Protein AF-A0ABD4RCP4-F1 (afdb_monomer_lite)

pLDDT: mean 74.25, std 14.75, range [43.41, 89.56]

Foldseek 3Di:
DDDPPPPDDPVPDDDQQQQFADADCPALCVQAPQWQDDPPDGIHGVPRDRNDVDDQADADPVRGRPGHPRRDGPPPPD

Radius of gyration: 16.85 Å; chains: 1; bounding box: 60×23×37 Å

Secondary structure (DSSP, 8-state):
-------PPP-SSPPP----B---TTSGGGG-TTEE--TTS-BEETTS-TT-S--SEEE-TTS-EEEETT--------

Sequence (78 aa):
MTTLHIREIPTDGAPPICAGRSISDDDLCASCQHLDYRPGHLSACLLSGCGRDDWPSELDANGYSVACSSYEREKSLD

Structure (mmCIF, N/CA/C/O backbone):
data_AF-A0ABD4RCP4-F1
#
_entry.id   AF-A0ABD4RCP4-F1
#
loop_
_atom_site.group_PDB
_atom_site.id
_atom_site.type_symbol
_atom_site.label_atom_id
_atom_site.label_alt_id
_atom_site.label_comp_id
_atom_site.label_asym_id
_atom_site.label_entity_id
_atom_site.label_seq_id
_atom_site.pdbx_PDB_ins_code
_atom_site.Cartn_x
_atom_site.Cartn_y
_atom_site.Cartn_z
_atom_site.occupancy
_atom_site.B_iso_or_equiv
_atom_site.auth_seq_id
_atom_site.auth_comp_id
_atom_site.auth_asym_id
_atom_site.auth_atom_id
_atom_site.pdbx_PDB_model_num
ATOM 1 N N . MET A 1 1 ? 40.648 -0.334 -20.735 1.00 43.62 1 MET A N 1
ATOM 2 C CA . MET A 1 1 ? 39.220 -0.612 -20.479 1.00 43.62 1 MET A CA 1
ATOM 3 C C . MET A 1 1 ? 39.131 -1.152 -19.067 1.00 43.62 1 MET A C 1
ATOM 5 O O . MET A 1 1 ? 39.534 -2.282 -18.839 1.00 43.62 1 MET A O 1
ATOM 9 N N . THR A 1 2 ? 38.766 -0.309 -18.105 1.00 43.41 2 THR A N 1
ATOM 10 C CA . THR A 1 2 ? 38.728 -0.702 -16.691 1.00 43.41 2 THR A CA 1
ATOM 11 C C . THR A 1 2 ? 37.352 -1.286 -16.407 1.00 43.41 2 THR A C 1
ATOM 13 O O . THR A 1 2 ? 36.362 -0.562 -16.440 1.00 43.41 2 THR A O 1
ATOM 16 N N . THR A 1 3 ? 37.284 -2.599 -16.199 1.00 55.88 3 THR A N 1
ATOM 17 C CA . THR A 1 3 ? 36.058 -3.297 -15.799 1.00 55.88 3 THR A CA 1
ATOM 18 C C . THR A 1 3 ? 35.628 -2.790 -14.427 1.00 55.88 3 THR A C 1
ATOM 20 O O . THR A 1 3 ? 36.356 -2.939 -13.445 1.00 55.88 3 THR A O 1
ATOM 23 N N . LEU A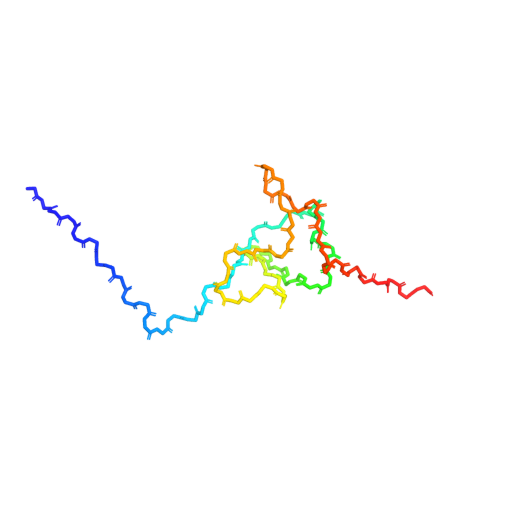 1 4 ? 34.457 -2.155 -14.365 1.00 55.38 4 LEU A N 1
ATOM 24 C CA . LEU A 1 4 ? 33.844 -1.717 -13.118 1.00 55.38 4 LEU A CA 1
ATOM 25 C C . LEU A 1 4 ? 33.323 -2.967 -12.391 1.00 55.38 4 LEU A C 1
ATOM 27 O O . LEU A 1 4 ? 32.261 -3.488 -12.719 1.00 55.38 4 LEU A O 1
ATOM 31 N N . HIS A 1 5 ? 34.092 -3.491 -11.438 1.00 54.34 5 HIS A N 1
ATOM 32 C CA . HIS A 1 5 ? 33.601 -4.533 -10.542 1.00 54.34 5 HIS A CA 1
ATOM 33 C C . HIS A 1 5 ? 32.643 -3.892 -9.538 1.00 54.34 5 HIS A C 1
ATOM 35 O O . HIS A 1 5 ? 33.072 -3.290 -8.553 1.00 54.34 5 HIS A O 1
ATOM 41 N N . ILE A 1 6 ? 31.343 -4.003 -9.807 1.00 62.22 6 ILE A N 1
ATOM 42 C CA . ILE A 1 6 ? 30.304 -3.739 -8.813 1.00 62.22 6 ILE A CA 1
ATOM 43 C C . ILE A 1 6 ? 30.531 -4.761 -7.699 1.00 62.22 6 ILE A C 1
ATOM 45 O O . ILE A 1 6 ? 30.347 -5.960 -7.893 1.00 62.22 6 ILE A O 1
ATOM 49 N N . ARG A 1 7 ? 31.030 -4.297 -6.553 1.00 53.62 7 ARG A N 1
ATOM 50 C CA . ARG A 1 7 ? 31.100 -5.113 -5.344 1.00 53.62 7 ARG A CA 1
ATOM 51 C C . ARG A 1 7 ? 29.667 -5.331 -4.876 1.00 53.62 7 ARG A C 1
ATOM 53 O O . ARG A 1 7 ? 29.044 -4.391 -4.391 1.00 53.62 7 ARG A O 1
ATOM 60 N N . GLU A 1 8 ? 29.154 -6.541 -5.051 1.00 56.53 8 GLU A N 1
ATOM 61 C CA . GLU A 1 8 ? 27.930 -6.973 -4.382 1.00 56.53 8 GLU A CA 1
ATOM 62 C C . GLU A 1 8 ? 28.153 -6.846 -2.868 1.00 56.53 8 GLU A C 1
ATOM 64 O O . GLU A 1 8 ? 29.121 -7.376 -2.315 1.00 56.53 8 GLU A O 1
ATOM 69 N N . ILE A 1 9 ? 27.320 -6.034 -2.217 1.00 61.50 9 ILE A N 1
ATOM 70 C CA . ILE A 1 9 ? 27.399 -5.778 -0.779 1.00 61.50 9 ILE A CA 1
ATOM 71 C C . ILE A 1 9 ? 26.838 -7.020 -0.067 1.00 61.50 9 ILE A C 1
ATOM 73 O O . ILE A 1 9 ? 25.703 -7.397 -0.358 1.00 61.50 9 ILE A O 1
ATOM 77 N N . PRO A 1 10 ? 27.574 -7.654 0.866 1.00 51.03 10 PRO A N 1
ATOM 78 C CA . PRO A 1 10 ? 27.057 -8.785 1.632 1.00 51.03 10 PRO A CA 1
ATOM 79 C C . PRO A 1 10 ? 25.893 -8.316 2.516 1.00 51.03 10 PRO A C 1
ATOM 81 O O . PRO A 1 10 ? 26.082 -7.472 3.391 1.00 51.03 10 PRO A O 1
ATOM 84 N N . THR A 1 11 ? 24.686 -8.843 2.306 1.00 58.41 11 THR A N 1
ATOM 85 C CA . THR A 1 11 ? 23.471 -8.500 3.071 1.00 58.41 11 THR A CA 1
ATOM 86 C C . THR A 1 11 ? 23.388 -9.240 4.411 1.00 58.41 11 THR A C 1
ATOM 88 O O . THR A 1 11 ? 22.317 -9.687 4.810 1.00 58.41 11 THR A O 1
ATOM 91 N N . ASP A 1 12 ? 24.503 -9.387 5.125 1.00 58.66 12 ASP A N 1
ATOM 92 C CA . ASP A 1 12 ? 24.601 -10.238 6.324 1.00 58.66 12 ASP A CA 1
ATOM 93 C C . ASP A 1 12 ? 24.210 -9.493 7.622 1.00 58.66 12 ASP A C 1
ATOM 95 O O . ASP A 1 12 ? 24.852 -9.602 8.664 1.00 58.66 12 ASP A O 1
ATOM 99 N N . GLY A 1 13 ? 23.159 -8.668 7.549 1.00 54.41 13 GLY A N 1
ATOM 100 C CA . GLY A 1 13 ? 22.695 -7.853 8.681 1.00 54.41 13 GLY A CA 1
ATOM 101 C C . GLY A 1 13 ? 21.930 -6.576 8.328 1.00 54.41 13 GLY A C 1
ATOM 102 O O . GLY A 1 13 ? 21.678 -5.760 9.215 1.00 54.41 13 GLY A O 1
ATOM 103 N N . ALA A 1 14 ? 21.559 -6.366 7.060 1.00 51.72 14 ALA A N 1
ATOM 104 C CA . ALA A 1 14 ? 20.625 -5.296 6.727 1.00 51.72 14 ALA A CA 1
ATOM 105 C C . ALA A 1 14 ? 19.257 -5.638 7.348 1.00 51.72 14 ALA A C 1
ATOM 107 O O . ALA A 1 14 ? 18.796 -6.770 7.165 1.00 51.72 14 ALA A O 1
ATOM 108 N N . PRO A 1 15 ? 18.606 -4.713 8.085 1.00 52.22 15 PRO A N 1
ATOM 109 C CA . PRO A 1 15 ? 17.233 -4.933 8.507 1.00 52.22 15 PRO A CA 1
ATOM 110 C C . PRO A 1 15 ? 16.421 -5.270 7.255 1.00 52.22 15 PRO A C 1
ATOM 112 O O . PRO A 1 15 ? 16.681 -4.678 6.200 1.00 52.22 15 PRO A O 1
ATOM 115 N N . PRO A 1 16 ? 15.507 -6.249 7.333 1.00 54.47 16 PRO A N 1
ATOM 116 C CA . PRO A 1 16 ? 14.756 -6.683 6.170 1.00 54.47 16 PRO A CA 1
ATOM 117 C C . PRO A 1 16 ? 14.161 -5.448 5.499 1.00 54.47 16 PRO A C 1
ATOM 119 O O . PRO A 1 16 ? 13.549 -4.615 6.170 1.00 54.47 16 PRO A O 1
ATOM 122 N N . ILE A 1 17 ? 14.429 -5.292 4.201 1.00 55.75 17 ILE A N 1
ATOM 123 C CA . ILE A 1 17 ? 13.913 -4.172 3.419 1.00 55.75 17 ILE A CA 1
ATOM 124 C C . ILE A 1 17 ? 12.395 -4.330 3.475 1.00 55.75 17 ILE A C 1
ATOM 126 O O . ILE A 1 17 ? 11.830 -5.242 2.873 1.00 55.75 17 ILE A O 1
ATOM 130 N N . CYS A 1 18 ? 11.738 -3.551 4.328 1.00 61.22 18 CYS A N 1
ATOM 131 C CA . CYS A 1 18 ? 10.292 -3.614 4.439 1.00 61.22 18 CYS A CA 1
ATOM 132 C C . CYS A 1 18 ? 9.744 -3.044 3.129 1.00 61.22 18 CYS A C 1
ATOM 134 O O . CYS A 1 18 ? 10.189 -1.971 2.712 1.00 61.22 18 CYS A O 1
ATOM 136 N N . ALA A 1 19 ? 8.842 -3.768 2.460 1.00 66.81 19 ALA A N 1
ATOM 137 C CA . ALA A 1 19 ? 8.251 -3.327 1.203 1.00 66.81 19 ALA A CA 1
ATOM 138 C C . ALA A 1 19 ? 7.452 -2.040 1.435 1.00 66.81 19 ALA A C 1
ATOM 140 O O . ALA A 1 19 ? 6.293 -2.054 1.852 1.00 66.81 19 ALA A O 1
ATOM 141 N N . GLY A 1 20 ? 8.127 -0.913 1.232 1.00 76.81 20 GLY A N 1
ATOM 142 C CA . GLY A 1 20 ? 7.529 0.404 1.229 1.00 76.81 20 GLY A CA 1
ATOM 143 C C . GLY A 1 20 ? 7.074 0.747 -0.182 1.00 76.81 20 GLY A C 1
ATOM 144 O O . GLY A 1 20 ? 7.778 0.457 -1.148 1.00 76.81 20 GLY A O 1
ATOM 145 N N . ARG A 1 21 ? 5.924 1.405 -0.312 1.00 81.50 21 ARG A N 1
ATOM 146 C CA . ARG A 1 21 ? 5.422 1.901 -1.598 1.00 81.50 21 ARG A CA 1
ATOM 147 C C . ARG A 1 21 ? 4.991 3.356 -1.510 1.00 81.50 21 ARG A C 1
ATOM 149 O O . ARG A 1 21 ? 4.645 3.861 -0.443 1.00 81.50 21 ARG A O 1
ATOM 156 N N . SER A 1 22 ? 5.010 4.032 -2.652 1.00 85.44 22 SER A N 1
ATOM 157 C CA . SER A 1 22 ? 4.271 5.283 -2.794 1.00 85.44 22 SER A CA 1
ATOM 158 C C . SER A 1 22 ? 2.777 4.945 -2.798 1.00 85.44 22 SER A C 1
ATOM 160 O O . SER A 1 22 ? 2.354 4.040 -3.512 1.00 85.44 22 SER A O 1
ATOM 162 N N . ILE A 1 23 ? 2.015 5.616 -1.938 1.00 84.56 23 ILE A N 1
ATOM 163 C CA . ILE A 1 23 ? 0.556 5.525 -1.819 1.00 84.56 23 ILE A CA 1
ATOM 164 C C . ILE A 1 23 ? 0.004 6.861 -2.306 1.00 84.56 23 ILE A C 1
ATOM 166 O O . ILE A 1 23 ? 0.517 7.908 -1.907 1.00 84.56 23 ILE A O 1
ATOM 170 N N . SER A 1 24 ? -1.022 6.815 -3.147 1.00 86.31 24 SER A N 1
ATOM 171 C CA . SER A 1 24 ? -1.810 7.993 -3.521 1.00 86.31 24 SER A CA 1
ATOM 172 C C . SER A 1 24 ? -3.024 8.147 -2.593 1.00 86.31 24 SER A C 1
ATOM 174 O O . SER A 1 24 ? -3.400 7.192 -1.931 1.00 86.31 24 SER A O 1
ATOM 176 N N . ASP A 1 25 ? -3.671 9.308 -2.515 1.00 86.00 25 ASP A N 1
ATOM 177 C CA . ASP A 1 25 ? -4.845 9.489 -1.634 1.00 86.00 25 ASP A CA 1
ATOM 178 C C . ASP A 1 25 ? -6.091 8.713 -2.115 1.00 86.00 25 ASP A C 1
ATOM 180 O O . ASP A 1 25 ? -6.994 8.415 -1.332 1.00 86.00 25 ASP A O 1
ATOM 184 N N . ASP A 1 26 ? -6.147 8.377 -3.406 1.00 86.69 26 ASP A N 1
ATOM 185 C CA . ASP A 1 26 ? -7.197 7.574 -4.046 1.00 86.69 26 ASP A CA 1
ATOM 186 C C . ASP A 1 26 ? -6.926 6.061 -4.008 1.00 86.69 26 ASP A C 1
ATOM 188 O O . ASP A 1 26 ? -7.779 5.265 -4.403 1.00 86.69 26 ASP A O 1
ATOM 192 N N . ASP A 1 27 ? -5.767 5.645 -3.496 1.00 87.88 27 ASP A N 1
ATOM 193 C CA . ASP A 1 27 ? -5.455 4.239 -3.262 1.00 87.88 27 ASP A CA 1
ATOM 194 C C . ASP A 1 27 ? -6.400 3.664 -2.194 1.00 87.88 27 ASP A C 1
ATOM 196 O O . ASP A 1 27 ? -6.596 4.269 -1.138 1.00 87.88 27 ASP A O 1
ATOM 200 N N . LEU A 1 28 ? -6.933 2.450 -2.387 1.00 88.12 28 LEU A N 1
ATOM 201 C CA . LEU A 1 28 ? -7.798 1.824 -1.373 1.00 88.12 28 LEU A CA 1
ATOM 202 C C . LEU A 1 28 ? -7.099 1.781 -0.004 1.00 88.12 28 LEU A C 1
ATOM 204 O O . LEU A 1 28 ? -7.685 2.136 1.017 1.00 88.12 28 LEU A O 1
ATOM 208 N N . CYS A 1 29 ? -5.818 1.400 0.014 1.00 88.00 29 CYS A N 1
ATOM 209 C CA . CYS A 1 29 ? -5.020 1.328 1.234 1.00 88.00 29 CYS A CA 1
ATOM 210 C C . CYS A 1 29 ? -4.670 2.691 1.852 1.00 88.00 29 CYS A C 1
ATOM 212 O O . CYS A 1 29 ? -4.249 2.692 3.005 1.00 88.00 29 CYS A O 1
ATOM 214 N N . ALA A 1 30 ? -4.871 3.819 1.158 1.00 89.56 30 ALA A N 1
ATOM 215 C CA . ALA A 1 30 ? -4.604 5.169 1.674 1.00 89.56 30 ALA A CA 1
ATOM 216 C C . ALA A 1 30 ? -5.413 5.497 2.938 1.00 89.56 30 ALA A C 1
ATOM 218 O O . ALA A 1 30 ? -4.981 6.259 3.795 1.00 89.56 30 ALA A O 1
ATOM 219 N N . SER A 1 31 ? -6.589 4.879 3.059 1.00 88.50 31 SER A N 1
ATOM 220 C CA . SER A 1 31 ? -7.521 5.053 4.178 1.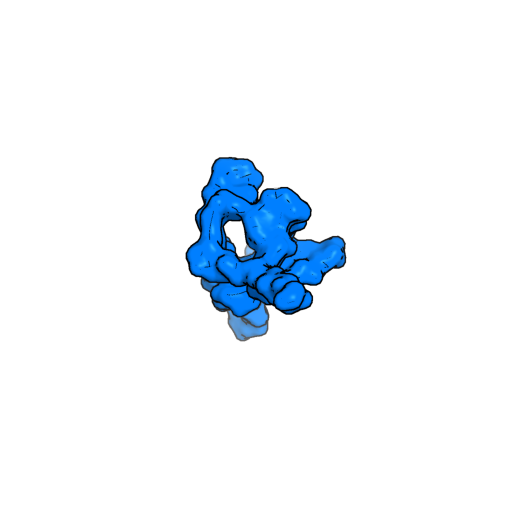00 88.50 31 SER A CA 1
ATOM 221 C C . SER A 1 31 ? -7.580 3.845 5.124 1.00 88.50 31 SER A C 1
ATOM 223 O O . SER A 1 31 ? -8.503 3.735 5.931 1.00 88.50 31 SER A O 1
ATOM 225 N N . CYS A 1 32 ? -6.635 2.909 5.002 1.00 88.25 32 CYS A N 1
ATOM 226 C CA . CYS A 1 32 ? -6.562 1.721 5.848 1.00 88.25 32 CYS A CA 1
ATOM 227 C C . CYS A 1 32 ? -5.860 2.037 7.178 1.00 88.25 32 CYS A C 1
ATOM 229 O O . CYS A 1 32 ? -4.811 2.675 7.189 1.00 88.25 32 CYS A O 1
ATOM 231 N N . GLN A 1 33 ? -6.371 1.516 8.293 1.00 88.56 33 GLN A N 1
ATOM 232 C CA . GLN A 1 33 ? -5.779 1.654 9.630 1.00 88.56 33 GLN A CA 1
ATOM 233 C C . GLN A 1 33 ? -4.396 1.011 9.752 1.00 88.56 33 GLN A C 1
ATOM 235 O O . GLN A 1 33 ? -3.627 1.349 10.648 1.00 88.56 33 GLN A O 1
ATOM 240 N N . HIS A 1 34 ? -4.062 0.080 8.859 1.00 87.19 34 HIS A N 1
ATOM 241 C CA . HIS A 1 34 ? -2.748 -0.553 8.832 1.00 87.19 34 HIS A CA 1
ATOM 242 C C . HIS A 1 34 ? -1.726 0.214 7.988 1.00 87.19 34 HIS A C 1
ATOM 244 O O . HIS A 1 34 ? -0.627 -0.297 7.777 1.00 87.1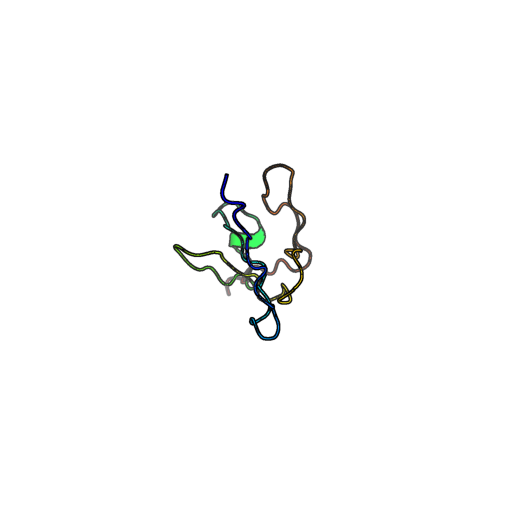9 34 HIS A O 1
ATOM 250 N N . LEU A 1 35 ? -2.063 1.390 7.458 1.00 87.69 35 LEU A N 1
ATOM 251 C CA . LEU A 1 35 ? -1.119 2.218 6.721 1.00 87.69 35 LEU A CA 1
ATOM 252 C C . LEU A 1 35 ? -0.256 3.043 7.687 1.00 87.69 35 LEU A C 1
ATOM 254 O O . LEU A 1 35 ? -0.759 3.887 8.422 1.00 87.69 35 LEU A O 1
ATOM 258 N N . ASP A 1 36 ? 1.058 2.856 7.619 1.00 87.50 36 ASP A N 1
ATOM 259 C CA . ASP A 1 36 ? 2.048 3.793 8.150 1.00 87.50 36 ASP A CA 1
ATOM 260 C C . ASP A 1 36 ? 2.428 4.776 7.032 1.00 87.50 36 ASP A C 1
ATOM 262 O O . ASP A 1 36 ? 3.339 4.532 6.228 1.00 87.50 36 ASP A O 1
ATOM 266 N N . TYR A 1 37 ? 1.649 5.857 6.929 1.00 86.81 37 TYR A N 1
ATOM 267 C CA . TYR A 1 37 ? 1.850 6.901 5.930 1.00 86.81 37 TYR A CA 1
ATOM 268 C C . TYR A 1 37 ? 3.018 7.809 6.319 1.00 86.81 37 TYR A C 1
ATOM 270 O O . TYR A 1 37 ? 3.027 8.418 7.391 1.00 86.81 37 TYR A O 1
ATOM 278 N N . ARG A 1 38 ? 3.997 7.943 5.416 1.00 83.62 38 ARG A N 1
ATOM 279 C CA . ARG A 1 38 ? 5.203 8.753 5.639 1.00 83.62 38 ARG A CA 1
ATOM 280 C C . ARG A 1 38 ? 5.399 9.768 4.511 1.00 83.62 38 ARG A C 1
ATOM 282 O O . ARG A 1 38 ? 5.988 9.424 3.487 1.00 83.62 38 ARG A O 1
ATOM 289 N N . PRO A 1 39 ? 4.954 11.026 4.684 1.00 81.12 39 PRO A N 1
ATOM 290 C CA . PRO A 1 39 ? 5.161 12.080 3.694 1.00 81.12 39 PRO A CA 1
ATOM 291 C C . PRO A 1 39 ? 6.638 12.222 3.300 1.00 81.12 39 PRO A C 1
ATOM 293 O O . PRO A 1 39 ? 7.513 12.284 4.161 1.00 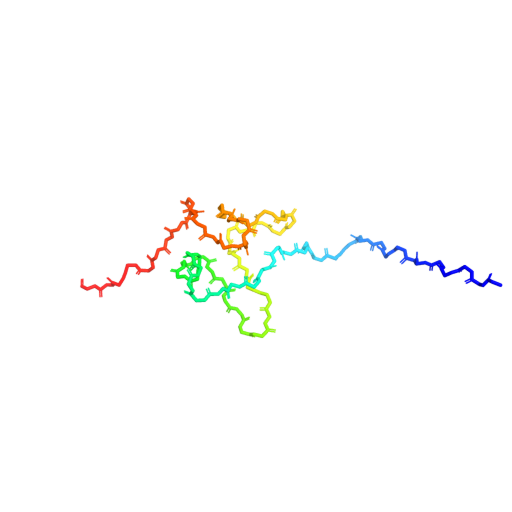81.12 39 PRO A O 1
ATOM 296 N N . GLY A 1 40 ? 6.922 12.281 1.997 1.00 83.94 40 GLY A N 1
ATOM 297 C CA . GLY A 1 40 ? 8.292 12.397 1.475 1.00 83.94 40 GLY A CA 1
ATOM 298 C C . GLY A 1 40 ? 9.116 11.102 1.512 1.00 83.94 40 GLY A C 1
ATOM 299 O O . GLY A 1 40 ? 10.264 11.102 1.069 1.00 83.94 40 GLY A O 1
ATOM 300 N N . HIS A 1 41 ? 8.537 9.998 1.988 1.00 84.81 41 HIS A N 1
ATOM 301 C CA . HIS A 1 41 ? 9.149 8.673 2.020 1.00 84.81 41 HIS A CA 1
ATOM 302 C C . HIS A 1 41 ? 8.176 7.607 1.489 1.00 84.81 41 HIS A C 1
ATOM 304 O O . HIS A 1 41 ? 7.026 7.885 1.157 1.00 84.81 41 HIS A O 1
ATOM 310 N N . LEU A 1 42 ? 8.651 6.365 1.374 1.00 84.62 42 LEU A N 1
ATOM 311 C CA . LEU A 1 42 ? 7.781 5.233 1.062 1.00 84.62 42 LEU A CA 1
ATOM 312 C C . LEU A 1 42 ? 6.920 4.901 2.288 1.00 84.62 42 LEU A C 1
ATOM 314 O O . LEU A 1 42 ? 7.436 4.793 3.402 1.00 84.62 42 LEU A O 1
ATOM 318 N N . SER A 1 43 ? 5.619 4.739 2.064 1.00 86.06 43 SER A N 1
ATOM 319 C CA . SER A 1 43 ? 4.666 4.306 3.086 1.00 86.06 43 SER A CA 1
ATOM 320 C C . SER A 1 43 ? 4.749 2.797 3.271 1.00 86.06 43 SER A C 1
ATOM 322 O O . SER A 1 43 ? 5.053 2.072 2.323 1.00 86.06 43 SER A O 1
ATOM 324 N N . ALA A 1 44 ? 4.472 2.314 4.476 1.00 85.25 44 ALA A N 1
ATOM 325 C CA . ALA A 1 44 ? 4.507 0.892 4.803 1.00 85.25 44 ALA A CA 1
ATOM 326 C C . ALA A 1 44 ? 3.118 0.407 5.225 1.00 85.25 44 ALA A C 1
ATOM 328 O O . ALA A 1 44 ? 2.334 1.170 5.782 1.00 85.25 44 ALA A O 1
ATOM 329 N N . CYS A 1 45 ? 2.808 -0.865 4.988 1.00 85.06 45 CYS A N 1
ATOM 330 C CA . CYS A 1 45 ? 1.672 -1.502 5.640 1.00 85.06 45 CYS A CA 1
ATOM 331 C C . CYS A 1 45 ? 2.184 -2.243 6.874 1.00 85.06 45 CYS A C 1
ATOM 333 O O . CYS A 1 45 ? 3.123 -3.028 6.775 1.00 85.06 45 CYS A O 1
ATOM 335 N N . LEU A 1 46 ? 1.550 -2.036 8.027 1.00 83.12 46 LEU A N 1
ATOM 336 C CA . LEU A 1 46 ? 1.892 -2.705 9.287 1.00 83.12 46 LEU A CA 1
ATOM 337 C C . LEU A 1 46 ? 1.719 -4.231 9.215 1.00 83.12 46 LEU A C 1
ATOM 339 O O . LEU A 1 46 ? 2.302 -4.955 10.017 1.00 83.12 46 LEU A O 1
ATOM 343 N N . LEU A 1 47 ? 0.925 -4.715 8.255 1.00 82.19 47 LEU A N 1
ATOM 344 C CA . LEU A 1 47 ? 0.733 -6.139 7.981 1.00 82.19 47 LEU A CA 1
ATOM 345 C C . LEU A 1 47 ? 1.713 -6.689 6.937 1.00 82.19 47 LEU A C 1
ATOM 347 O O . LEU A 1 47 ? 1.860 -7.908 6.832 1.00 82.19 47 LEU A O 1
ATOM 351 N N . SER A 1 48 ? 2.398 -5.823 6.180 1.00 74.50 48 SER A N 1
ATOM 352 C CA . SER A 1 48 ? 3.482 -6.254 5.299 1.00 74.50 48 SER A CA 1
ATOM 353 C C . SER A 1 48 ? 4.656 -6.707 6.159 1.00 74.50 48 SER A C 1
ATOM 355 O O . SER A 1 48 ? 5.328 -5.900 6.801 1.00 74.50 48 SER A O 1
ATOM 357 N N . GLY A 1 49 ? 4.925 -8.011 6.172 1.00 61.50 49 GLY A N 1
ATOM 358 C CA . GLY A 1 49 ? 6.145 -8.536 6.773 1.00 61.50 49 GLY A CA 1
ATOM 359 C C . GLY A 1 49 ? 7.372 -7.983 6.048 1.00 61.50 49 GLY A C 1
ATOM 360 O O . GLY A 1 49 ? 7.417 -7.956 4.818 1.00 61.50 49 GLY A O 1
ATOM 361 N N . CYS A 1 50 ? 8.387 -7.551 6.796 1.00 54.12 50 CYS A N 1
ATOM 362 C CA . CYS A 1 50 ? 9.638 -7.129 6.183 1.00 54.12 50 CYS A CA 1
ATOM 363 C C . CYS A 1 50 ? 10.300 -8.342 5.505 1.00 54.12 50 CYS A C 1
ATOM 365 O O . CYS A 1 50 ? 10.547 -9.358 6.155 1.00 54.12 50 CYS A O 1
ATOM 367 N N . GLY A 1 51 ? 10.555 -8.243 4.197 1.00 48.34 51 GLY A N 1
ATOM 368 C CA . GLY A 1 51 ? 11.092 -9.343 3.387 1.00 48.34 51 GLY A CA 1
ATOM 369 C C . GLY A 1 51 ? 10.092 -10.044 2.462 1.00 48.34 51 GLY A C 1
ATOM 370 O O . GLY A 1 51 ? 10.459 -11.046 1.854 1.00 48.34 51 GLY A O 1
ATOM 371 N N . ARG A 1 52 ? 8.859 -9.543 2.318 1.00 49.16 52 ARG A N 1
ATOM 372 C CA . ARG A 1 52 ? 8.039 -9.843 1.136 1.00 49.16 52 ARG A CA 1
ATOM 373 C C . ARG A 1 52 ? 7.906 -8.584 0.302 1.00 49.16 52 ARG A C 1
ATOM 375 O O . ARG A 1 52 ? 7.457 -7.570 0.823 1.00 49.16 52 ARG A O 1
ATOM 382 N N . ASP A 1 53 ? 8.244 -8.682 -0.979 1.00 56.03 53 ASP A N 1
ATOM 383 C CA . ASP A 1 53 ? 7.920 -7.679 -2.003 1.00 56.03 53 ASP A CA 1
ATOM 384 C C . ASP A 1 53 ? 6.393 -7.487 -2.172 1.00 56.03 53 ASP A C 1
ATOM 386 O O . ASP A 1 53 ? 5.937 -6.605 -2.897 1.00 56.03 53 ASP A O 1
ATOM 390 N N . ASP A 1 54 ? 5.595 -8.296 -1.471 1.00 67.69 54 ASP A N 1
ATOM 391 C CA . ASP A 1 54 ? 4.150 -8.378 -1.599 1.00 67.69 54 ASP A CA 1
ATOM 392 C C . ASP A 1 54 ? 3.463 -7.451 -0.592 1.00 67.69 54 ASP A C 1
ATOM 394 O O . ASP A 1 54 ? 3.235 -7.787 0.576 1.00 67.69 54 ASP A O 1
ATOM 398 N N . TRP A 1 55 ? 3.100 -6.261 -1.059 1.00 79.75 55 TRP A N 1
ATOM 399 C CA . TRP A 1 55 ? 2.068 -5.470 -0.400 1.00 79.75 55 TRP A CA 1
ATOM 400 C C . TRP A 1 55 ? 0.772 -6.309 -0.301 1.00 79.75 55 TRP A C 1
ATOM 402 O O . TRP A 1 55 ? 0.421 -6.982 -1.267 1.00 79.75 55 TRP A O 1
ATOM 412 N N . PRO A 1 56 ? 0.047 -6.317 0.836 1.00 82.94 56 PRO A N 1
ATOM 413 C CA . PRO A 1 56 ? -1.031 -7.282 1.091 1.00 82.94 56 PRO A CA 1
ATOM 414 C C . PRO A 1 56 ? -2.288 -7.060 0.245 1.00 82.94 56 PRO A C 1
ATOM 416 O O . PRO A 1 56 ? -3.220 -7.861 0.314 1.00 82.94 56 PRO A O 1
ATOM 419 N N . SER A 1 57 ? -2.348 -5.962 -0.507 1.00 85.69 57 SER A N 1
ATOM 420 C CA . SER A 1 57 ? -3.462 -5.662 -1.393 1.00 85.69 57 SER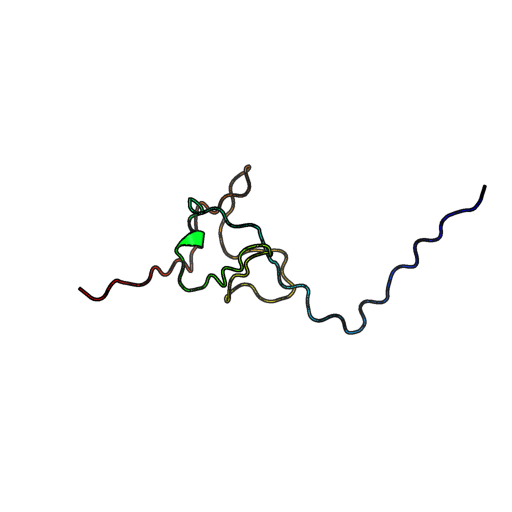 A CA 1
ATOM 421 C C . SER A 1 57 ? -3.164 -6.056 -2.837 1.00 85.69 57 SER A C 1
ATOM 423 O O . SER A 1 57 ? -2.029 -6.001 -3.304 1.00 85.69 57 SER A O 1
ATOM 425 N N . GLU A 1 58 ? -4.213 -6.453 -3.546 1.00 87.75 58 GLU A N 1
ATOM 426 C CA . GLU A 1 58 ? -4.191 -6.668 -4.983 1.00 87.75 58 GLU A CA 1
ATOM 427 C C . GLU A 1 58 ? -4.021 -5.321 -5.684 1.00 87.75 58 GLU A C 1
ATOM 429 O O . GLU A 1 58 ? -4.819 -4.396 -5.482 1.00 87.75 58 GLU A O 1
ATOM 434 N N . LEU A 1 59 ? -2.962 -5.220 -6.486 1.00 86.44 59 LEU A N 1
ATOM 435 C CA . LEU A 1 59 ? -2.650 -4.039 -7.277 1.00 86.44 59 LEU A CA 1
ATOM 436 C C . LEU A 1 59 ? -3.116 -4.235 -8.722 1.00 86.44 59 LEU A C 1
ATOM 438 O O . LEU A 1 59 ? -2.977 -5.322 -9.286 1.00 86.44 59 LEU A O 1
ATOM 442 N N . ASP A 1 60 ? -3.632 -3.177 -9.338 1.00 87.06 60 ASP A N 1
ATOM 443 C CA . ASP A 1 60 ? -3.909 -3.155 -10.770 1.00 87.06 60 ASP A CA 1
ATOM 444 C C . ASP A 1 60 ? -2.630 -2.956 -11.608 1.00 87.06 60 ASP A C 1
ATOM 446 O O . ASP A 1 60 ? -1.517 -2.813 -11.096 1.00 87.06 60 ASP A O 1
ATOM 450 N N . ALA A 1 61 ? -2.786 -2.911 -12.935 1.00 89.00 61 ALA A N 1
ATOM 451 C CA . ALA A 1 61 ? -1.674 -2.696 -13.864 1.00 89.00 61 ALA A CA 1
ATOM 452 C C . ALA A 1 61 ? -0.985 -1.324 -13.713 1.00 89.00 61 ALA A C 1
ATOM 454 O O . ALA A 1 61 ? 0.138 -1.151 -14.186 1.00 89.00 61 ALA A O 1
ATOM 455 N N . ASN A 1 62 ? -1.646 -0.357 -13.074 1.00 86.31 62 ASN A N 1
ATOM 456 C CA . ASN A 1 62 ? -1.115 0.974 -12.797 1.00 86.31 62 ASN A CA 1
ATOM 457 C C . ASN A 1 62 ? -0.453 1.049 -11.407 1.00 86.31 62 ASN A C 1
ATOM 459 O O . ASN A 1 62 ? 0.131 2.075 -11.063 1.00 86.31 62 ASN A O 1
ATOM 463 N N . GLY A 1 63 ? -0.518 -0.028 -10.619 1.00 83.06 63 GLY A N 1
ATOM 464 C CA . GLY A 1 63 ? 0.050 -0.116 -9.281 1.00 83.06 63 GLY A CA 1
ATOM 465 C C . GLY A 1 63 ? -0.866 0.396 -8.171 1.00 83.06 63 GLY A C 1
ATOM 466 O O . GLY A 1 63 ? -0.379 0.540 -7.050 1.00 83.06 63 GLY A O 1
ATOM 467 N N . TYR A 1 64 ? -2.149 0.654 -8.444 1.00 85.50 64 TYR A N 1
ATOM 468 C CA . TYR A 1 64 ? -3.141 1.039 -7.436 1.00 85.50 64 TYR A CA 1
ATOM 469 C C . TYR A 1 64 ? -3.744 -0.188 -6.762 1.00 85.50 64 TYR A C 1
ATOM 471 O O . TYR A 1 64 ? -4.113 -1.162 -7.409 1.00 85.50 64 TYR A O 1
ATOM 479 N N . SER A 1 65 ? -3.901 -0.111 -5.449 1.00 87.31 65 SER A N 1
ATOM 480 C CA . SER A 1 65 ? -4.605 -1.074 -4.621 1.00 87.31 65 SER A CA 1
ATOM 481 C C . SER A 1 65 ? -6.093 -1.070 -4.949 1.00 87.31 65 SER A C 1
ATOM 483 O O . SER A 1 65 ? -6.819 -0.171 -4.525 1.00 87.31 65 SER A O 1
ATOM 485 N N . VAL A 1 66 ? -6.565 -2.120 -5.616 1.00 88.50 66 VAL A N 1
ATOM 486 C CA . VAL A 1 66 ? -7.981 -2.295 -5.979 1.00 88.50 66 VAL A CA 1
ATOM 487 C C . VAL A 1 66 ? -8.744 -3.187 -5.003 1.00 88.50 66 VAL A C 1
ATOM 489 O O . VAL A 1 66 ? -9.952 -3.018 -4.842 1.00 88.50 66 VAL A O 1
ATOM 492 N N . ALA A 1 67 ? -8.061 -4.092 -4.298 1.00 87.69 67 ALA A N 1
ATOM 493 C CA . ALA A 1 67 ? -8.676 -4.947 -3.284 1.00 87.69 67 ALA A CA 1
ATOM 494 C C . ALA A 1 67 ? -7.700 -5.258 -2.146 1.00 87.69 67 ALA A C 1
ATOM 496 O O . ALA A 1 67 ? -6.547 -5.581 -2.387 1.00 87.69 67 ALA A O 1
ATOM 497 N N . CYS A 1 68 ? -8.144 -5.192 -0.890 1.00 87.69 68 CYS A N 1
ATOM 498 C CA . CYS A 1 68 ? -7.319 -5.527 0.271 1.00 87.69 68 CYS A CA 1
ATOM 499 C C . CYS A 1 68 ? -8.151 -6.314 1.286 1.00 87.69 68 CYS A C 1
ATOM 501 O O . 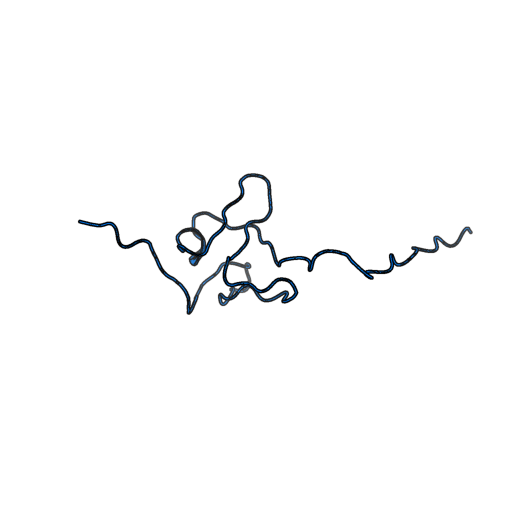CYS A 1 68 ? -9.136 -5.798 1.813 1.00 87.69 68 CYS A O 1
ATOM 503 N N . SER A 1 69 ? -7.762 -7.561 1.570 1.00 85.38 69 SER A N 1
ATOM 504 C CA . SER A 1 69 ? -8.473 -8.424 2.528 1.00 85.38 69 SER A CA 1
ATOM 505 C C . SER A 1 69 ? -8.399 -7.910 3.963 1.00 85.38 69 SER A C 1
ATOM 507 O O . SER A 1 69 ? -9.266 -8.214 4.774 1.00 85.38 69 SER A O 1
ATOM 509 N N . SER A 1 70 ? -7.361 -7.135 4.266 1.00 84.75 70 SER A N 1
ATOM 510 C CA . SER A 1 70 ? -7.134 -6.511 5.567 1.00 84.75 70 SER A CA 1
ATOM 511 C C . SER A 1 70 ? -7.535 -5.037 5.567 1.00 84.75 70 SER A C 1
ATOM 513 O O . SER A 1 70 ? -6.984 -4.247 6.320 1.00 84.75 70 SER A O 1
ATOM 515 N N . TYR A 1 71 ? -8.436 -4.617 4.676 1.00 87.19 71 TYR A N 1
ATOM 516 C CA . TYR A 1 71 ? -8.906 -3.239 4.675 1.00 87.19 71 TYR A CA 1
ATOM 517 C C . TYR A 1 71 ? -9.788 -2.971 5.897 1.00 87.19 71 TYR A C 1
ATOM 519 O O . TYR A 1 71 ? -10.971 -3.314 5.919 1.00 87.19 71 TYR A O 1
ATOM 527 N N . GLU A 1 72 ? -9.213 -2.309 6.893 1.00 83.19 72 GLU A N 1
ATOM 528 C CA . GLU A 1 72 ? -9.932 -1.787 8.048 1.00 83.19 72 GLU A CA 1
ATOM 529 C C . GLU A 1 72 ? -9.913 -0.265 7.957 1.00 83.19 72 GLU A C 1
ATOM 531 O O . GLU A 1 72 ? -8.867 0.362 8.090 1.00 83.19 72 GLU A O 1
ATOM 536 N N . ARG A 1 73 ? -11.063 0.350 7.673 1.00 81.19 73 ARG A N 1
ATOM 537 C CA . ARG A 1 73 ? -11.220 1.798 7.842 1.00 81.19 73 ARG A CA 1
ATOM 538 C C . ARG A 1 73 ? -11.531 2.056 9.306 1.00 81.19 73 ARG A C 1
ATOM 540 O O . ARG A 1 73 ? -12.338 1.327 9.885 1.00 81.19 73 ARG A O 1
ATOM 547 N N . GLU A 1 74 ? -10.966 3.116 9.875 1.00 72.12 74 GLU A N 1
ATOM 548 C CA . GLU A 1 74 ? -11.406 3.592 11.180 1.00 72.12 74 GLU A CA 1
ATOM 549 C C . GLU A 1 74 ? -12.908 3.855 11.112 1.00 72.12 74 GLU A C 1
ATOM 551 O O . GLU A 1 74 ? -13.370 4.743 10.392 1.00 72.12 74 GLU A O 1
ATOM 556 N N . LYS A 1 75 ? -13.690 3.001 11.787 1.00 61.09 75 LYS A N 1
ATOM 557 C CA . LYS A 1 75 ? -15.097 3.284 12.029 1.00 61.09 75 LYS A CA 1
ATOM 558 C C . LYS A 1 75 ? -15.092 4.543 12.871 1.00 61.09 75 LYS A C 1
ATOM 560 O O . LYS A 1 75 ? -14.800 4.481 14.062 1.00 61.09 75 LYS A O 1
ATOM 565 N N . SER A 1 76 ? -15.365 5.670 12.229 1.00 60.50 76 SER A N 1
ATOM 566 C CA . SER A 1 76 ? -15.761 6.894 12.898 1.00 60.50 76 SER A CA 1
ATOM 567 C C . SER A 1 76 ? -16.807 6.510 13.943 1.00 60.50 76 SER A C 1
ATOM 569 O O . SER A 1 76 ? -17.865 5.983 13.597 1.00 60.50 76 SER A O 1
ATOM 571 N N . LEU A 1 77 ? -16.433 6.650 15.217 1.00 59.25 77 LEU A N 1
ATOM 572 C CA . LEU A 1 77 ? -17.363 6.635 16.335 1.00 59.25 77 LEU A CA 1
ATOM 573 C C . LEU A 1 77 ? -18.336 7.794 16.090 1.00 59.25 77 LEU A C 1
ATOM 575 O O . LEU A 1 77 ? -17.980 8.946 16.328 1.00 59.25 77 LEU A O 1
ATOM 579 N N . ASP A 1 78 ? -19.505 7.464 15.549 1.00 54.50 78 ASP A N 1
ATOM 580 C CA . ASP A 1 78 ? -20.723 8.276 15.618 1.00 54.50 78 ASP A CA 1
ATOM 581 C C . ASP A 1 78 ? -21.560 7.783 16.807 1.00 54.50 78 ASP A C 1
ATOM 583 O O . ASP A 1 78 ? -21.763 6.545 16.910 1.00 54.50 78 ASP A O 1
#

Organism: NCBI:txid1812935